Protein AF-A0A392MMZ5-F1 (afdb_monomer_lite)

Structure (mmCIF, N/CA/C/O backbone):
data_AF-A0A392MMZ5-F1
#
_entry.id   AF-A0A392MMZ5-F1
#
loop_
_atom_site.group_PDB
_atom_site.id
_atom_site.type_symbol
_atom_site.label_atom_id
_atom_site.label_alt_id
_atom_site.label_comp_id
_atom_site.label_asym_id
_atom_site.label_entity_id
_atom_site.label_seq_id
_atom_site.pdbx_PDB_ins_code
_atom_site.Cartn_x
_atom_site.Cartn_y
_atom_site.Cartn_z
_atom_site.occupancy
_atom_site.B_iso_or_equiv
_atom_site.auth_seq_id
_atom_site.auth_comp_id
_atom_site.auth_asym_id
_atom_site.auth_atom_id
_atom_site.pdbx_PDB_model_num
ATOM 1 N N . MET A 1 1 ? -5.990 -1.993 16.137 1.00 89.12 1 MET A N 1
ATOM 2 C CA . MET A 1 1 ? -6.011 -1.928 17.618 1.00 89.12 1 MET A CA 1
ATOM 3 C C . MET A 1 1 ? -7.413 -1.700 18.176 1.00 89.12 1 MET A C 1
ATOM 5 O O . MET A 1 1 ? -7.946 -2.627 18.763 1.00 89.12 1 MET A O 1
ATOM 9 N N . ARG A 1 2 ? -8.059 -0.539 17.955 1.00 95.88 2 ARG A N 1
ATOM 10 C CA . ARG A 1 2 ? -9.388 -0.238 18.539 1.00 95.88 2 ARG A CA 1
ATOM 11 C C . ARG A 1 2 ? -10.453 -1.305 18.260 1.00 95.88 2 ARG A C 1
ATOM 13 O O . ARG A 1 2 ? -11.062 -1.804 19.194 1.00 95.88 2 ARG A O 1
ATOM 20 N N . ALA A 1 3 ? -10.629 -1.695 16.996 1.00 95.69 3 ALA A N 1
ATOM 21 C CA . ALA A 1 3 ? -11.618 -2.706 16.616 1.00 95.69 3 ALA A CA 1
ATOM 22 C C . ALA A 1 3 ? -11.415 -4.052 17.333 1.00 95.69 3 ALA A C 1
ATOM 24 O O . ALA A 1 3 ? -12.383 -4.666 17.759 1.00 95.69 3 ALA A O 1
ATOM 25 N N . TYR A 1 4 ? -10.163 -4.475 17.534 1.00 94.50 4 TYR A N 1
ATOM 26 C CA . TYR A 1 4 ? -9.853 -5.678 18.305 1.00 94.50 4 TYR A CA 1
ATOM 27 C C . TYR A 1 4 ? -10.274 -5.542 19.773 1.00 94.50 4 TYR A C 1
ATOM 29 O O . TYR A 1 4 ? -10.985 -6.402 20.288 1.00 94.50 4 TYR A O 1
ATOM 37 N N . ASN A 1 5 ? -9.902 -4.434 20.420 1.00 94.56 5 ASN A N 1
ATOM 38 C CA . ASN A 1 5 ? -10.252 -4.176 21.820 1.00 94.56 5 ASN A CA 1
ATOM 39 C C . ASN A 1 5 ? -11.773 -4.106 22.028 1.00 94.56 5 ASN A C 1
ATOM 41 O O . ASN A 1 5 ? -12.291 -4.617 23.016 1.00 94.56 5 ASN A O 1
ATOM 45 N N . GLU A 1 6 ? -12.491 -3.511 21.075 1.00 97.12 6 GLU A N 1
ATOM 46 C CA . GLU A 1 6 ? -13.953 -3.395 21.091 1.00 97.12 6 GLU A CA 1
ATOM 47 C C . GLU A 1 6 ? -14.674 -4.645 20.561 1.00 97.12 6 GLU A C 1
ATOM 49 O O . GLU A 1 6 ? -15.902 -4.649 20.495 1.00 97.12 6 GLU A O 1
ATOM 54 N N . LYS A 1 7 ? -13.944 -5.698 20.165 1.00 95.06 7 LYS A N 1
ATOM 55 C CA . LYS A 1 7 ? -14.492 -6.915 19.538 1.00 95.06 7 LYS A CA 1
ATOM 56 C C . LYS A 1 7 ? -15.397 -6.619 18.329 1.00 95.06 7 LYS A C 1
ATOM 58 O O . LYS A 1 7 ? -16.413 -7.278 18.122 1.00 95.06 7 LYS A O 1
ATOM 63 N N . LYS A 1 8 ? -15.024 -5.624 17.522 1.00 96.56 8 LYS A N 1
ATOM 64 C CA . LYS A 1 8 ? -15.729 -5.228 16.297 1.00 96.56 8 LYS A CA 1
ATOM 65 C C . LYS A 1 8 ? -15.069 -5.823 15.059 1.00 96.56 8 LYS A C 1
ATOM 67 O O . LYS A 1 8 ? -13.843 -5.926 14.985 1.00 96.56 8 LYS A O 1
ATOM 72 N N . SER A 1 9 ? -15.900 -6.153 14.072 1.00 96.25 9 SER A N 1
ATOM 73 C CA . SER A 1 9 ? -15.430 -6.491 12.730 1.00 96.25 9 SER A CA 1
ATOM 74 C C . SER A 1 9 ? -14.781 -5.265 12.092 1.00 96.25 9 SER A C 1
ATOM 76 O O . SER A 1 9 ? -15.335 -4.167 12.148 1.00 96.25 9 SER A O 1
ATOM 78 N N . PHE A 1 10 ? -13.587 -5.444 11.533 1.00 97.69 10 PHE A N 1
ATOM 79 C CA . PHE A 1 10 ? -12.855 -4.393 10.840 1.00 97.69 10 PHE A CA 1
ATOM 80 C C . PHE A 1 10 ? -11.826 -5.010 9.901 1.00 97.69 10 PHE A C 1
ATOM 82 O O . PHE A 1 10 ? -11.119 -5.942 10.287 1.00 97.69 10 PHE A O 1
ATOM 89 N N . ARG A 1 11 ? -11.714 -4.460 8.692 1.00 97.81 11 ARG A N 1
ATOM 90 C CA . ARG A 1 11 ? -10.834 -4.978 7.649 1.00 97.81 11 ARG A CA 1
ATOM 91 C C . ARG A 1 11 ? -10.135 -3.844 6.911 1.00 97.81 11 ARG A C 1
ATOM 93 O O . ARG A 1 11 ? -10.770 -2.877 6.513 1.00 97.81 11 ARG A O 1
ATOM 100 N N . VAL A 1 12 ? -8.837 -4.007 6.680 1.00 98.50 12 VAL A N 1
ATOM 101 C CA . VAL A 1 12 ? -8.014 -3.134 5.839 1.00 98.50 12 VAL A CA 1
ATOM 102 C C . VAL A 1 12 ? -7.434 -3.956 4.695 1.00 98.50 12 VAL A C 1
ATOM 104 O O . VAL A 1 12 ? -6.784 -4.980 4.912 1.00 98.50 12 VAL A O 1
ATOM 107 N N . ILE A 1 13 ? -7.646 -3.493 3.468 1.00 98.62 13 ILE A N 1
ATOM 108 C CA . ILE A 1 13 ? -7.067 -4.082 2.261 1.00 98.62 13 ILE A CA 1
ATOM 109 C C . ILE A 1 13 ? -6.158 -3.034 1.636 1.00 98.62 13 ILE A C 1
ATOM 111 O O . ILE A 1 13 ? -6.603 -1.941 1.296 1.00 98.62 13 ILE A O 1
ATOM 115 N N . VAL A 1 14 ? -4.879 -3.367 1.495 1.00 98.62 14 VAL A N 1
ATOM 116 C CA . VAL A 1 14 ? -3.872 -2.479 0.915 1.00 98.62 14 VAL A CA 1
ATOM 117 C C . VAL A 1 14 ? -3.407 -3.074 -0.405 1.00 98.62 14 VAL A C 1
ATOM 119 O O . VAL A 1 14 ? -2.834 -4.161 -0.424 1.00 98.62 14 VAL A O 1
ATOM 122 N N . VAL A 1 15 ? -3.641 -2.368 -1.510 1.00 98.56 15 VAL A N 1
ATOM 123 C CA . VAL A 1 15 ? -3.172 -2.770 -2.843 1.00 98.56 15 VAL A CA 1
ATOM 124 C C . VAL A 1 15 ? -2.100 -1.787 -3.297 1.00 98.56 15 VAL A C 1
ATOM 126 O O . VAL A 1 15 ? -2.357 -0.590 -3.395 1.00 98.56 15 VAL A O 1
ATOM 129 N N . ILE A 1 16 ? -0.892 -2.283 -3.544 1.00 97.75 16 ILE A N 1
ATOM 130 C CA . ILE A 1 16 ? 0.294 -1.482 -3.882 1.00 97.75 16 ILE A CA 1
ATOM 131 C C . ILE A 1 16 ? 1.029 -2.102 -5.075 1.00 97.75 16 ILE A C 1
ATOM 133 O O . ILE A 1 16 ? 0.864 -3.296 -5.341 1.00 97.75 16 ILE A O 1
ATOM 137 N N . PRO A 1 17 ? 1.829 -1.330 -5.835 1.00 96.19 17 PRO A N 1
ATOM 138 C CA . PRO A 1 17 ? 2.598 -1.906 -6.930 1.00 96.19 17 PRO A CA 1
ATOM 139 C C . PRO A 1 17 ? 3.599 -2.943 -6.400 1.00 96.19 17 PRO A C 1
ATOM 141 O O . PRO A 1 17 ? 4.175 -2.775 -5.322 1.00 96.19 17 PRO A O 1
ATOM 144 N N . LEU A 1 18 ? 3.820 -4.016 -7.170 1.00 93.25 18 LEU A N 1
ATOM 145 C CA . LEU A 1 18 ? 4.781 -5.067 -6.807 1.00 93.25 18 LEU A CA 1
ATOM 146 C C . LEU A 1 18 ? 6.213 -4.527 -6.770 1.00 93.25 18 LEU A C 1
ATOM 148 O O . LEU A 1 18 ? 7.014 -4.948 -5.938 1.00 93.25 18 LEU A O 1
ATOM 152 N N . LEU A 1 19 ? 6.518 -3.589 -7.667 1.00 90.94 19 LEU A N 1
ATOM 153 C CA . LEU A 1 19 ? 7.764 -2.836 -7.690 1.00 90.94 19 LEU A CA 1
ATOM 154 C C . LEU A 1 19 ? 7.456 -1.358 -7.964 1.00 90.94 19 LEU A C 1
ATOM 156 O O . LEU A 1 19 ? 6.593 -1.072 -8.799 1.00 90.94 19 LEU A O 1
ATOM 160 N N . PRO A 1 20 ? 8.164 -0.413 -7.322 1.00 88.00 20 PRO A N 1
ATOM 161 C CA . PRO A 1 20 ? 8.107 0.998 -7.692 1.00 88.00 20 PRO A CA 1
ATOM 162 C C . PRO A 1 20 ? 8.367 1.207 -9.191 1.00 88.00 20 PRO A C 1
ATOM 164 O O . PRO A 1 20 ? 9.181 0.505 -9.790 1.00 88.00 20 PRO A O 1
ATOM 167 N N . GLY A 1 21 ? 7.673 2.173 -9.795 1.00 78.94 21 GLY A N 1
ATOM 168 C CA . GLY A 1 21 ? 7.811 2.475 -11.216 1.00 78.94 21 GLY A CA 1
ATOM 169 C C . GLY A 1 21 ? 9.154 3.144 -11.477 1.00 78.94 21 GLY A C 1
ATOM 170 O O . GLY A 1 21 ? 9.432 4.201 -10.913 1.00 78.94 21 GLY A O 1
ATOM 171 N N . PHE A 1 22 ? 9.990 2.524 -12.305 1.00 74.38 22 PHE A N 1
ATOM 172 C CA . PHE A 1 22 ? 11.294 3.056 -12.681 1.00 74.38 22 PHE A CA 1
ATOM 173 C C . PHE A 1 22 ? 11.695 2.561 -14.078 1.00 74.38 22 PHE A C 1
ATOM 175 O O . PHE A 1 22 ? 11.317 1.461 -14.480 1.00 74.38 22 PHE A O 1
ATOM 182 N N . GLN A 1 23 ? 12.446 3.377 -14.824 1.00 58.25 23 GLN A N 1
ATOM 183 C CA . GLN A 1 23 ? 13.011 2.992 -16.119 1.00 58.25 23 GLN A CA 1
ATOM 184 C C . GLN A 1 23 ? 14.297 2.185 -15.905 1.00 58.25 23 GLN A C 1
ATOM 186 O O . GLN A 1 23 ? 15.364 2.762 -15.742 1.00 58.25 23 GLN A O 1
ATOM 191 N N . GLY A 1 24 ? 14.199 0.856 -15.875 1.00 63.25 24 GLY A N 1
ATOM 192 C CA . GLY A 1 24 ? 15.365 -0.030 -15.781 1.00 63.25 24 GLY A CA 1
ATOM 193 C C . GLY A 1 24 ? 15.084 -1.320 -15.014 1.00 63.25 24 GLY A C 1
ATOM 194 O O . GLY A 1 24 ? 14.041 -1.468 -14.374 1.00 63.25 24 GLY A O 1
ATOM 195 N N . GLY A 1 25 ? 16.016 -2.270 -15.093 1.00 63.16 25 GLY A N 1
ATOM 196 C CA . GLY A 1 25 ? 15.976 -3.497 -14.293 1.00 63.16 25 GLY A CA 1
ATOM 197 C C . GLY A 1 25 ? 16.331 -3.241 -12.823 1.00 63.16 25 GLY A C 1
ATOM 198 O O . GLY A 1 25 ? 16.959 -2.240 -12.487 1.00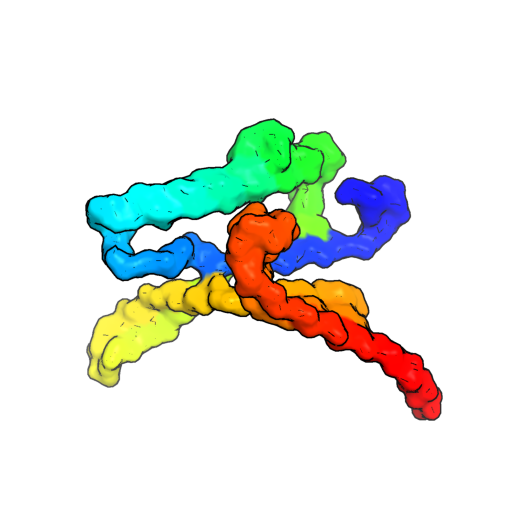 63.16 25 GLY A O 1
ATOM 199 N N . ILE A 1 26 ? 15.969 -4.173 -11.934 1.00 63.06 26 ILE A N 1
ATOM 200 C CA . ILE A 1 26 ? 16.353 -4.130 -10.504 1.00 63.06 26 ILE A CA 1
ATOM 201 C C . ILE A 1 26 ? 17.885 -4.204 -10.328 1.00 63.06 26 ILE A C 1
ATOM 203 O O . ILE A 1 26 ? 18.412 -3.783 -9.298 1.00 63.06 26 ILE A O 1
ATOM 207 N N . ASP A 1 27 ? 18.589 -4.682 -11.352 1.00 65.00 27 ASP A N 1
ATOM 208 C CA . ASP A 1 27 ? 20.041 -4.865 -11.362 1.00 65.00 27 ASP A CA 1
ATOM 209 C C . ASP A 1 27 ? 20.801 -3.689 -12.001 1.00 65.00 27 ASP A C 1
ATOM 211 O O . ASP A 1 27 ? 22.028 -3.706 -12.060 1.00 65.00 27 ASP A O 1
ATOM 215 N N . ASP A 1 28 ? 20.094 -2.656 -12.468 1.00 65.12 28 ASP A N 1
ATOM 216 C CA . ASP A 1 28 ? 20.696 -1.496 -13.130 1.00 65.12 28 ASP A CA 1
ATOM 217 C C . ASP A 1 28 ? 21.037 -0.368 -12.131 1.00 65.12 28 ASP A C 1
ATOM 219 O O . ASP A 1 28 ? 20.522 -0.321 -11.009 1.00 65.12 28 ASP A O 1
ATOM 223 N N . GLY A 1 29 ? 21.881 0.592 -12.516 1.00 57.12 29 GLY A N 1
ATOM 224 C CA . GLY A 1 29 ? 22.309 1.716 -11.667 1.00 57.12 29 GLY A CA 1
ATOM 225 C C . GLY A 1 29 ? 21.147 2.549 -11.101 1.00 57.12 29 GLY A C 1
ATOM 226 O O . GLY A 1 29 ? 21.226 3.075 -9.989 1.00 57.12 29 GLY A O 1
ATOM 227 N N . GLY A 1 30 ? 20.015 2.590 -11.808 1.00 61.59 30 GLY A N 1
ATOM 228 C CA . GLY A 1 30 ? 18.777 3.230 -11.360 1.00 61.59 30 GLY A CA 1
ATOM 229 C C . GLY A 1 30 ? 18.005 2.487 -10.256 1.00 61.59 30 GLY A C 1
ATOM 230 O O . GLY A 1 30 ? 17.077 3.029 -9.647 1.00 61.59 30 GLY A O 1
ATOM 231 N N . ALA A 1 31 ? 18.439 1.280 -9.895 1.00 71.50 31 ALA A N 1
ATOM 232 C CA . ALA A 1 31 ? 17.867 0.511 -8.802 1.00 71.50 31 ALA A CA 1
ATOM 233 C C . ALA A 1 31 ? 18.101 1.131 -7.417 1.00 71.50 31 ALA A C 1
ATOM 235 O O . ALA A 1 31 ? 17.436 0.738 -6.460 1.00 71.50 31 ALA A O 1
ATOM 236 N N . ALA A 1 32 ? 18.997 2.115 -7.270 1.00 82.31 32 ALA A N 1
ATOM 237 C CA . ALA A 1 32 ? 19.175 2.825 -6.002 1.00 82.31 32 ALA A CA 1
ATOM 238 C C . ALA A 1 32 ? 17.874 3.506 -5.537 1.00 82.31 32 ALA A C 1
ATOM 240 O O . ALA A 1 32 ? 17.471 3.333 -4.386 1.00 82.31 32 ALA A O 1
ATOM 241 N N . SER A 1 33 ? 17.172 4.193 -6.444 1.00 84.31 33 SER A N 1
ATOM 242 C CA . SER A 1 33 ? 15.889 4.851 -6.160 1.00 84.31 33 SER A CA 1
ATOM 243 C C . SER A 1 33 ? 14.796 3.836 -5.823 1.00 84.31 33 SER A C 1
ATOM 245 O O . SER A 1 33 ? 14.062 4.006 -4.850 1.00 84.31 33 SER A O 1
ATOM 247 N N . VAL A 1 34 ? 14.733 2.733 -6.577 1.00 87.31 34 VAL A N 1
ATOM 248 C CA . VAL A 1 34 ? 13.793 1.629 -6.326 1.00 87.31 34 VAL A CA 1
ATOM 249 C C . VAL A 1 34 ? 14.036 1.017 -4.945 1.00 87.31 34 VAL A C 1
ATOM 251 O O . VAL A 1 34 ? 13.101 0.884 -4.156 1.00 87.31 34 VAL A O 1
ATOM 254 N N . ARG A 1 35 ? 15.296 0.712 -4.606 1.00 87.75 35 ARG A N 1
ATOM 255 C CA . ARG A 1 35 ? 15.683 0.177 -3.291 1.00 87.75 35 ARG A CA 1
ATOM 256 C C . ARG A 1 35 ? 15.374 1.152 -2.162 1.00 87.75 35 ARG A C 1
ATOM 258 O O . ARG A 1 35 ? 14.922 0.708 -1.110 1.00 87.75 35 ARG A O 1
ATOM 265 N N . ALA A 1 36 ? 15.577 2.453 -2.367 1.00 91.62 36 ALA A N 1
ATOM 266 C CA . ALA A 1 36 ? 15.249 3.471 -1.374 1.00 91.62 36 ALA A CA 1
ATOM 267 C C . ALA A 1 36 ? 13.738 3.517 -1.094 1.00 91.62 36 AL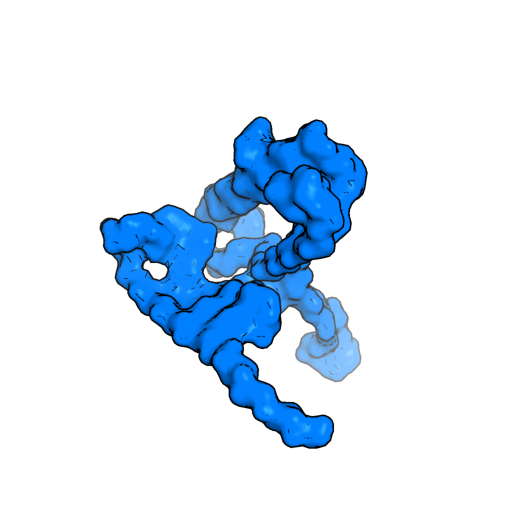A A C 1
ATOM 269 O O . ALA A 1 36 ? 13.330 3.484 0.066 1.00 91.62 36 ALA A O 1
ATOM 270 N N . ILE A 1 37 ? 12.899 3.509 -2.134 1.00 93.56 37 ILE A N 1
ATOM 271 C CA . ILE A 1 37 ? 11.436 3.462 -1.974 1.00 93.56 37 ILE A CA 1
ATOM 272 C C . ILE A 1 37 ? 11.020 2.163 -1.272 1.00 93.56 37 ILE A C 1
ATOM 274 O O . ILE A 1 37 ? 10.275 2.198 -0.291 1.00 93.56 37 ILE A O 1
ATOM 278 N N . MET A 1 38 ? 11.548 1.019 -1.715 1.00 94.44 38 MET A N 1
ATOM 279 C CA . MET A 1 38 ? 11.251 -0.279 -1.104 1.00 94.44 38 MET A CA 1
ATOM 280 C C . MET A 1 38 ? 11.702 -0.350 0.358 1.00 94.44 38 MET A C 1
ATOM 282 O O . MET A 1 38 ? 10.997 -0.942 1.172 1.00 94.44 38 MET A O 1
ATOM 286 N N . HIS A 1 39 ? 12.838 0.254 0.719 1.00 95.50 39 HIS A N 1
ATOM 287 C CA . HIS A 1 39 ? 13.303 0.321 2.106 1.00 95.50 39 HIS A CA 1
ATOM 288 C C . HIS A 1 39 ? 12.234 0.945 3.008 1.00 95.50 39 HIS A C 1
ATOM 290 O O . HIS A 1 39 ? 11.834 0.323 3.993 1.00 95.50 39 HIS A O 1
ATOM 296 N N . TRP A 1 40 ? 11.729 2.126 2.645 1.00 97.38 40 TRP A N 1
ATOM 297 C CA . TRP A 1 40 ? 10.696 2.815 3.418 1.00 97.38 40 TRP A CA 1
ATOM 298 C C . TRP A 1 40 ? 9.358 2.078 3.392 1.00 97.38 40 TRP A C 1
ATOM 300 O O . TRP A 1 40 ? 8.735 1.923 4.439 1.00 97.38 40 TRP A O 1
ATOM 310 N N . GLN A 1 41 ? 8.960 1.534 2.239 1.00 97.25 41 GLN A N 1
ATOM 311 C CA . GLN A 1 41 ? 7.750 0.720 2.117 1.00 97.25 41 GLN A CA 1
ATOM 312 C C . GLN A 1 41 ? 7.783 -0.480 3.074 1.00 97.25 41 GLN A C 1
ATOM 314 O O . GLN A 1 41 ? 6.852 -0.684 3.851 1.00 97.25 41 GLN A O 1
ATOM 319 N N . TYR A 1 42 ? 8.873 -1.251 3.084 1.00 97.81 42 TYR A N 1
ATOM 320 C CA . TYR A 1 42 ? 9.000 -2.383 3.997 1.00 97.81 42 TYR A CA 1
ATOM 321 C C . TYR A 1 42 ? 9.154 -1.953 5.454 1.00 97.81 42 TYR A C 1
ATOM 323 O O . TYR A 1 42 ? 8.623 -2.639 6.323 1.00 97.81 42 TYR A O 1
ATOM 331 N N . ARG A 1 43 ? 9.837 -0.837 5.740 1.00 98.06 43 ARG A N 1
ATOM 332 C CA . ARG A 1 43 ? 9.954 -0.294 7.101 1.00 98.06 43 ARG A CA 1
ATOM 333 C C . ARG A 1 43 ? 8.588 0.078 7.685 1.00 98.06 43 ARG A C 1
ATOM 335 O O . ARG A 1 43 ? 8.342 -0.180 8.857 1.00 98.06 43 ARG A O 1
ATOM 342 N N . THR A 1 44 ? 7.683 0.606 6.863 1.00 98.31 44 THR A N 1
ATOM 343 C CA . THR A 1 44 ? 6.297 0.878 7.265 1.00 98.31 44 THR A CA 1
ATOM 344 C C . THR A 1 44 ? 5.490 -0.410 7.432 1.00 98.31 44 THR A C 1
ATOM 346 O O . THR A 1 44 ? 4.763 -0.550 8.411 1.00 98.31 44 THR A O 1
ATOM 349 N N . ILE A 1 45 ? 5.615 -1.371 6.511 1.00 98.25 45 ILE A N 1
ATOM 350 C CA . ILE A 1 45 ? 4.768 -2.575 6.507 1.00 98.25 45 ILE A CA 1
ATOM 351 C C . ILE A 1 45 ? 5.211 -3.598 7.557 1.00 98.25 45 ILE A C 1
ATOM 353 O O . ILE A 1 45 ? 4.400 -3.980 8.395 1.00 98.25 45 ILE A O 1
ATOM 357 N N . CYS A 1 46 ? 6.464 -4.065 7.520 1.00 97.69 46 CYS A N 1
ATOM 358 C CA . CYS A 1 46 ? 6.880 -5.255 8.279 1.00 97.69 46 CYS A CA 1
ATOM 359 C C . CYS A 1 46 ? 8.320 -5.281 8.812 1.00 97.69 46 CYS A C 1
ATOM 361 O O . CYS A 1 46 ? 8.689 -6.244 9.483 1.00 97.69 46 CYS A O 1
ATOM 363 N N . ARG A 1 47 ? 9.166 -4.288 8.513 1.00 97.81 47 ARG A N 1
ATOM 364 C CA . ARG A 1 47 ? 10.579 -4.288 8.922 1.00 97.81 47 ARG A CA 1
ATOM 365 C C . ARG A 1 47 ? 10.836 -3.303 10.054 1.00 97.81 47 ARG A C 1
ATOM 367 O O . ARG A 1 47 ? 10.822 -2.092 9.858 1.00 97.81 47 ARG A O 1
ATOM 374 N N . GLY A 1 48 ? 11.176 -3.849 11.215 1.00 96.81 48 GLY A N 1
ATOM 375 C CA . GLY A 1 48 ? 11.552 -3.088 12.401 1.00 96.81 48 GLY A CA 1
ATOM 376 C C . GLY A 1 48 ? 10.400 -2.883 13.390 1.00 96.81 48 GLY A C 1
ATOM 377 O O . GLY A 1 48 ? 9.235 -3.133 13.059 1.00 96.81 48 GLY A O 1
ATOM 378 N N . PRO A 1 49 ? 10.731 -2.406 14.602 1.00 96.81 49 PRO A N 1
ATOM 379 C CA . PRO A 1 49 ? 9.818 -2.388 15.745 1.00 96.81 49 PRO A CA 1
ATOM 380 C C . PRO A 1 49 ? 8.665 -1.389 15.598 1.00 96.81 49 PRO A C 1
ATOM 382 O O . PRO A 1 49 ? 7.679 -1.468 16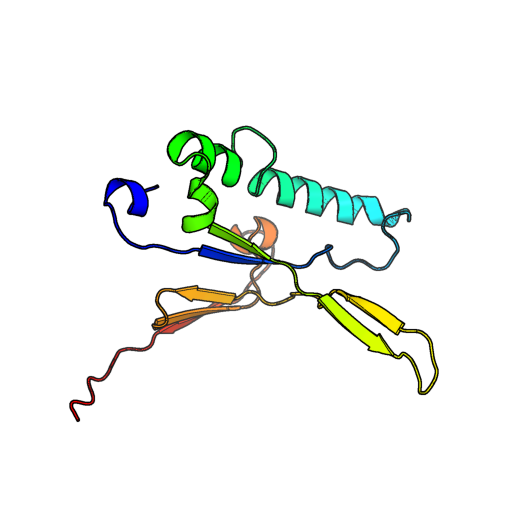.310 1.00 96.81 49 PRO A O 1
ATOM 385 N N . HIS A 1 50 ? 8.762 -0.445 14.661 1.00 96.31 50 HIS A N 1
ATOM 386 C CA . HIS A 1 50 ? 7.717 0.551 14.414 1.00 96.31 50 HIS A CA 1
ATOM 387 C C . HIS A 1 50 ? 6.818 0.205 13.219 1.00 96.31 50 HIS A C 1
ATOM 389 O O . HIS A 1 50 ? 5.958 1.004 12.854 1.00 96.31 50 HIS A O 1
ATOM 395 N N . SER A 1 51 ? 7.015 -0.957 12.592 1.00 98.31 51 SER A N 1
ATOM 396 C CA . SER A 1 51 ? 6.222 -1.363 11.431 1.00 98.31 51 SER A CA 1
ATOM 397 C C . SER A 1 51 ? 4.800 -1.786 11.817 1.00 98.31 51 SER A C 1
ATOM 399 O O . SER A 1 51 ? 4.553 -2.256 12.930 1.00 98.31 51 SER A O 1
ATOM 401 N N . ILE A 1 52 ? 3.853 -1.638 10.886 1.00 97.88 52 ILE A N 1
ATOM 402 C CA . ILE A 1 52 ? 2.436 -1.971 11.087 1.00 97.88 52 ILE A CA 1
ATOM 403 C C . ILE A 1 52 ? 2.281 -3.430 11.517 1.00 97.88 52 ILE A C 1
ATOM 405 O O . ILE A 1 52 ? 1.636 -3.705 12.526 1.00 97.88 52 ILE A O 1
ATOM 409 N N . LEU A 1 53 ? 2.876 -4.366 10.772 1.00 97.31 53 LEU A N 1
ATOM 410 C CA . LEU A 1 53 ? 2.731 -5.789 11.059 1.00 97.31 53 LEU A CA 1
ATOM 411 C C . LEU A 1 53 ? 3.431 -6.189 12.356 1.00 97.31 53 LEU A C 1
ATOM 413 O O . LEU A 1 53 ? 2.860 -6.995 13.076 1.00 97.31 53 LEU A O 1
ATOM 417 N N . HIS A 1 54 ? 4.592 -5.613 12.696 1.00 97.06 54 HIS A N 1
ATOM 418 C CA . HIS A 1 54 ? 5.225 -5.885 13.992 1.00 97.06 54 HIS A CA 1
ATOM 419 C C . HIS A 1 54 ? 4.305 -5.466 15.146 1.00 97.06 54 HIS A C 1
ATOM 421 O O . HIS A 1 54 ? 3.936 -6.293 15.973 1.00 97.06 54 HIS A O 1
ATOM 427 N N . ASN A 1 55 ? 3.835 -4.215 15.133 1.00 96.62 55 ASN A N 1
ATOM 428 C CA . ASN A 1 55 ? 2.960 -3.681 16.178 1.00 96.62 55 ASN A CA 1
ATOM 429 C C . ASN A 1 55 ? 1.630 -4.438 16.300 1.00 96.62 55 ASN A C 1
ATOM 431 O O . ASN A 1 55 ? 1.119 -4.637 17.401 1.00 96.62 55 ASN A O 1
ATOM 435 N N . LEU A 1 56 ? 1.037 -4.844 15.173 1.00 96.81 56 LEU A N 1
ATOM 436 C CA . LEU A 1 56 ? -0.197 -5.626 15.184 1.00 96.81 56 LEU A CA 1
ATOM 437 C C . LEU A 1 56 ? 0.050 -7.063 15.653 1.00 96.81 56 LEU A C 1
ATOM 439 O O . LEU A 1 56 ? -0.794 -7.605 16.361 1.00 96.81 56 LEU A O 1
ATOM 443 N N . HIS A 1 57 ? 1.175 -7.674 15.281 1.00 96.19 57 HIS A N 1
ATOM 444 C CA . HIS A 1 57 ? 1.502 -9.049 15.653 1.00 96.19 57 HIS A CA 1
ATOM 445 C C . HIS A 1 57 ? 1.761 -9.191 17.153 1.00 96.19 57 HIS A C 1
ATOM 447 O O . HIS A 1 57 ? 1.287 -10.158 17.742 1.00 96.19 57 HIS A O 1
ATOM 453 N N . GLU A 1 58 ? 2.401 -8.208 17.790 1.00 95.69 58 GLU A N 1
ATOM 454 C CA . GLU A 1 58 ? 2.579 -8.182 19.252 1.00 95.69 58 GLU A CA 1
ATOM 455 C C . GLU A 1 58 ? 1.243 -8.268 20.013 1.00 95.69 58 GLU A C 1
ATOM 457 O O . GLU A 1 58 ? 1.165 -8.886 21.070 1.00 95.69 58 GLU A O 1
ATOM 462 N N . LEU A 1 59 ? 0.162 -7.696 19.465 1.00 93.62 59 LEU A N 1
ATOM 463 C CA . LEU A 1 59 ? -1.165 -7.751 20.091 1.00 93.62 59 LEU A CA 1
ATOM 464 C C . LEU A 1 59 ? -2.017 -8.942 19.626 1.00 93.62 59 LEU A C 1
ATOM 466 O O . LEU A 1 59 ? -2.771 -9.518 20.410 1.00 93.62 59 LEU A O 1
ATOM 470 N N . LEU A 1 60 ? -1.985 -9.251 18.330 1.00 95.31 60 LEU A N 1
ATOM 471 C CA . LEU A 1 60 ? -2.956 -10.134 17.676 1.00 95.31 60 LEU A CA 1
ATOM 472 C C . LEU A 1 60 ? -2.396 -11.531 17.374 1.00 95.31 60 LEU A C 1
ATOM 474 O O . LEU A 1 60 ? -3.184 -12.452 17.130 1.00 95.31 60 LEU A O 1
ATOM 478 N N . GLY A 1 61 ? -1.071 -11.697 17.379 1.00 94.50 61 GLY A N 1
ATOM 479 C CA . GLY A 1 61 ? -0.380 -12.911 16.949 1.00 94.50 61 GLY A CA 1
ATOM 480 C C . GLY A 1 61 ? -0.693 -13.266 15.495 1.00 94.50 61 GLY A C 1
ATOM 481 O O . GLY A 1 61 ? -0.706 -12.411 14.612 1.00 94.50 61 GLY A O 1
ATOM 482 N N . SER A 1 62 ? -1.031 -14.528 15.236 1.00 91.56 62 SER A N 1
ATOM 483 C CA . SER A 1 62 ? -1.387 -15.012 13.893 1.00 91.56 62 SER A CA 1
ATOM 484 C C . SER A 1 62 ? -2.667 -14.390 13.311 1.00 91.56 62 SER A C 1
ATOM 486 O O . SER A 1 62 ? -2.861 -14.422 12.097 1.00 91.56 62 SER A O 1
ATOM 488 N N . ARG A 1 63 ? -3.518 -13.765 14.139 1.00 93.81 63 ARG A N 1
ATOM 489 C CA . ARG A 1 63 ? -4.790 -13.147 13.713 1.00 93.81 63 ARG A CA 1
ATOM 490 C C . ARG A 1 63 ? -4.634 -11.787 13.035 1.00 93.81 63 ARG A C 1
ATOM 492 O O . ARG A 1 63 ? -5.625 -11.178 12.646 1.00 93.81 63 ARG A O 1
ATOM 499 N N . VAL A 1 64 ? -3.414 -11.271 12.868 1.00 96.56 64 VAL A N 1
ATOM 500 C CA . VAL A 1 64 ? -3.187 -10.011 12.127 1.00 96.56 64 VAL A CA 1
ATOM 501 C C . VAL A 1 64 ? -3.824 -10.059 10.737 1.00 96.56 64 VAL A C 1
ATOM 503 O O . VAL A 1 64 ? -4.404 -9.069 10.286 1.00 96.56 64 VAL A O 1
ATOM 506 N N . HIS A 1 65 ? -3.771 -11.228 10.096 1.00 94.81 65 HIS A N 1
ATOM 507 C CA . HIS A 1 65 ? -4.342 -11.463 8.775 1.00 94.81 65 HIS A CA 1
ATOM 508 C C . HIS A 1 65 ? -5.868 -11.404 8.730 1.00 94.81 65 HIS A C 1
ATOM 510 O O . HIS A 1 65 ? -6.396 -11.323 7.626 1.00 94.81 65 HIS A O 1
ATOM 516 N N . ASP A 1 66 ? -6.570 -11.371 9.866 1.00 95.88 66 ASP A N 1
ATOM 517 C CA . ASP A 1 66 ? -8.015 -11.122 9.918 1.00 95.88 66 ASP A CA 1
ATOM 518 C C . ASP A 1 66 ? -8.309 -9.623 9.725 1.00 95.88 66 ASP A C 1
ATOM 520 O O . ASP A 1 66 ? -9.279 -9.244 9.068 1.00 95.88 66 ASP A O 1
ATOM 524 N N . TYR A 1 67 ? -7.407 -8.750 10.185 1.00 97.75 67 TYR A N 1
ATOM 525 C CA . TYR A 1 67 ? -7.604 -7.298 10.200 1.00 97.75 67 TYR A CA 1
ATOM 526 C C . TYR A 1 67 ? -6.968 -6.565 9.022 1.00 97.75 67 TYR A C 1
ATOM 528 O O . TYR A 1 67 ? -7.521 -5.564 8.572 1.00 97.75 67 TYR A O 1
ATOM 536 N N . ILE A 1 68 ? -5.812 -7.012 8.526 1.00 98.31 68 ILE A N 1
ATOM 537 C CA . ILE A 1 68 ? -5.098 -6.322 7.445 1.00 98.31 68 ILE A CA 1
ATOM 538 C C . ILE A 1 68 ? -4.461 -7.300 6.463 1.00 98.31 68 ILE A C 1
ATOM 540 O O . ILE A 1 68 ? -3.957 -8.360 6.838 1.00 98.31 68 ILE A O 1
ATOM 544 N N . SER A 1 69 ? -4.463 -6.956 5.177 1.00 97.75 69 SER A N 1
ATOM 545 C CA . SER A 1 69 ? -3.724 -7.699 4.153 1.00 97.75 69 SER A CA 1
ATOM 546 C C . SER A 1 69 ? -3.191 -6.786 3.056 1.00 97.75 69 SER A C 1
ATOM 548 O O . SER A 1 69 ? -3.800 -5.768 2.726 1.00 97.75 69 SER A O 1
ATOM 550 N N . PHE A 1 70 ? -2.040 -7.174 2.507 1.00 98.25 70 PHE A N 1
ATOM 551 C CA . PHE A 1 70 ? -1.317 -6.451 1.467 1.00 98.25 70 PHE A CA 1
ATOM 552 C C . PHE A 1 70 ? -1.303 -7.280 0.186 1.00 98.25 70 PHE A C 1
ATOM 554 O O . PHE A 1 70 ? -0.981 -8.467 0.222 1.00 98.25 70 PHE A O 1
ATOM 561 N N . TYR A 1 71 ? -1.615 -6.648 -0.939 1.00 98.31 71 TYR A N 1
ATOM 562 C CA . TYR A 1 71 ? -1.682 -7.285 -2.248 1.00 98.31 71 TYR A CA 1
ATOM 563 C C . TYR A 1 71 ? -0.946 -6.447 -3.290 1.00 98.31 71 TYR A C 1
ATOM 565 O O . TYR A 1 71 ? -0.866 -5.222 -3.191 1.00 98.31 71 TYR A O 1
ATOM 573 N N . GLY A 1 72 ? -0.447 -7.120 -4.320 1.00 97.25 72 GLY A N 1
ATOM 574 C CA . GLY A 1 72 ? -0.021 -6.492 -5.562 1.00 97.25 72 GLY A CA 1
ATOM 575 C C . GLY A 1 72 ? -0.715 -7.158 -6.739 1.00 97.25 72 GLY A C 1
ATOM 576 O O . GLY A 1 72 ? -1.189 -8.289 -6.632 1.00 97.25 72 GLY A O 1
ATOM 577 N N . LEU A 1 73 ? -0.797 -6.447 -7.859 1.00 98.00 73 LEU A N 1
ATOM 578 C CA . LEU A 1 73 ? -1.496 -6.924 -9.046 1.00 98.00 73 LEU A CA 1
ATOM 579 C C . LEU A 1 73 ? -0.498 -7.401 -10.106 1.00 98.00 73 LEU A C 1
ATOM 581 O O . LEU A 1 73 ? 0.546 -6.786 -10.340 1.00 98.00 73 LEU A O 1
ATOM 585 N N . ARG A 1 74 ? -0.826 -8.510 -10.766 1.00 96.88 74 ARG A N 1
ATOM 586 C CA . ARG A 1 74 ? -0.024 -9.124 -11.827 1.00 96.88 74 ARG A CA 1
ATOM 587 C C . ARG A 1 74 ? -0.948 -9.737 -12.862 1.00 96.88 74 ARG A C 1
ATOM 589 O O . ARG A 1 74 ? -1.964 -10.321 -12.504 1.00 96.88 74 ARG A O 1
ATOM 596 N N . ASN A 1 75 ? -0.565 -9.617 -14.125 1.00 97.00 75 ASN A N 1
ATOM 597 C CA . ASN A 1 75 ? -1.257 -10.257 -15.231 1.00 97.00 75 ASN A CA 1
ATOM 598 C C . ASN A 1 75 ? -0.282 -11.119 -16.049 1.00 97.00 75 ASN A C 1
ATOM 600 O O . ASN A 1 75 ? 0.944 -11.005 -15.915 1.00 97.00 75 ASN A O 1
ATOM 604 N N . TYR A 1 76 ? -0.822 -12.001 -16.879 1.00 96.75 76 TYR A N 1
ATOM 605 C CA . TYR A 1 76 ? -0.068 -12.836 -17.805 1.00 96.75 76 TYR A CA 1
ATOM 606 C C . TYR A 1 76 ? -0.812 -12.968 -19.136 1.00 96.75 76 TYR A C 1
ATOM 608 O O . TYR A 1 76 ? -2.023 -12.779 -19.207 1.00 96.75 76 TYR A O 1
ATOM 616 N N . GLY A 1 77 ? -0.080 -13.271 -20.202 1.00 96.56 77 GLY A N 1
ATOM 617 C CA . GLY A 1 77 ? -0.640 -13.427 -21.542 1.00 96.56 77 GLY A CA 1
ATOM 618 C C . GLY A 1 77 ? 0.403 -13.915 -22.541 1.00 96.56 77 GLY A C 1
ATOM 619 O O . GLY A 1 77 ? 1.574 -14.064 -22.199 1.00 96.56 77 GLY A O 1
ATOM 620 N N . ARG A 1 78 ? -0.015 -14.178 -23.780 1.00 96.44 78 ARG A N 1
ATOM 621 C CA . ARG A 1 78 ? 0.903 -14.479 -24.890 1.00 96.44 78 ARG A CA 1
ATOM 622 C C . ARG A 1 78 ? 1.274 -13.192 -25.618 1.00 96.44 78 ARG A C 1
ATOM 624 O O . ARG A 1 78 ? 0.409 -12.349 -25.829 1.00 96.44 78 ARG A O 1
ATOM 631 N N . LEU A 1 79 ? 2.543 -13.054 -26.004 1.00 93.62 79 LEU A N 1
ATOM 632 C CA . LEU A 1 79 ? 3.018 -11.875 -26.746 1.00 93.62 79 LEU A CA 1
ATOM 633 C C . LEU A 1 79 ? 2.596 -11.883 -28.225 1.00 93.62 79 LEU A C 1
ATOM 635 O O . LEU A 1 79 ? 2.500 -10.829 -28.844 1.00 93.62 79 LEU A O 1
ATOM 639 N N . SER A 1 80 ? 2.329 -13.064 -28.779 1.00 94.19 80 SER A N 1
ATOM 640 C CA . SER A 1 80 ? 1.808 -13.279 -30.131 1.00 94.19 80 SER A CA 1
ATOM 641 C C . SER A 1 80 ? 1.105 -14.638 -30.207 1.00 94.19 80 SER A C 1
ATOM 643 O O . SER A 1 80 ? 1.251 -15.462 -29.297 1.00 94.19 80 SER A O 1
ATOM 645 N N . ASP A 1 81 ? 0.350 -14.894 -31.280 1.00 94.50 81 ASP A N 1
ATOM 646 C CA . ASP A 1 81 ? -0.200 -16.231 -31.530 1.00 94.50 81 ASP A CA 1
ATOM 647 C C . ASP A 1 81 ? 0.937 -17.254 -31.694 1.00 94.50 81 ASP A C 1
ATOM 649 O O . ASP A 1 81 ? 1.956 -16.968 -32.325 1.00 94.50 81 ASP A O 1
ATOM 653 N N . GLY A 1 82 ? 0.828 -18.396 -31.013 1.00 93.94 82 GLY A N 1
ATOM 654 C CA . GLY A 1 82 ? 1.919 -19.370 -30.855 1.00 93.94 82 GLY A CA 1
ATOM 655 C C . GLY A 1 82 ? 3.165 -18.868 -30.097 1.00 93.94 82 GLY A C 1
ATOM 656 O O . GLY A 1 82 ? 4.089 -19.644 -29.862 1.00 93.94 82 GLY A O 1
ATOM 657 N N . GLY A 1 83 ? 3.202 -17.598 -29.686 1.00 94.56 83 GLY A N 1
ATOM 658 C CA . GLY A 1 83 ? 4.343 -16.963 -29.035 1.00 94.56 83 GLY A CA 1
ATOM 659 C C . GLY A 1 83 ? 4.515 -17.322 -27.555 1.00 94.56 83 GLY A C 1
ATOM 660 O O . GLY A 1 83 ? 3.669 -18.006 -26.954 1.00 94.56 83 GLY A O 1
ATOM 661 N N . PRO A 1 84 ? 5.606 -16.833 -26.935 1.00 95.88 84 PRO A N 1
ATOM 662 C CA . PRO A 1 84 ? 5.901 -17.095 -25.534 1.00 95.88 84 PRO A CA 1
ATOM 663 C C . PRO A 1 84 ? 4.844 -16.479 -24.611 1.00 95.88 84 PRO A C 1
ATOM 665 O O . PRO A 1 84 ? 4.293 -15.405 -24.874 1.00 95.88 84 PRO A O 1
ATOM 668 N N . VAL A 1 85 ? 4.586 -17.172 -23.500 1.00 96.75 85 VAL A N 1
ATOM 669 C CA . VAL A 1 85 ? 3.795 -16.638 -22.388 1.00 96.75 85 VAL A CA 1
ATOM 670 C C . VAL A 1 85 ? 4.685 -15.706 -21.574 1.00 96.75 85 VAL A C 1
ATOM 672 O O . VAL A 1 85 ? 5.783 -16.081 -21.168 1.00 96.75 85 VAL A O 1
ATOM 675 N N . ALA A 1 86 ? 4.197 -14.501 -21.320 1.00 95.81 86 ALA A N 1
ATOM 676 C CA . ALA A 1 86 ? 4.848 -13.496 -20.500 1.00 95.81 86 ALA A CA 1
ATOM 677 C C . ALA A 1 86 ? 3.950 -13.106 -19.321 1.00 95.81 86 ALA A C 1
ATOM 679 O O . ALA A 1 86 ? 2.722 -13.181 -19.391 1.00 95.81 86 ALA A O 1
ATOM 680 N N . THR A 1 87 ? 4.566 -12.651 -18.231 1.00 95.38 87 THR A N 1
ATOM 681 C CA . THR A 1 87 ? 3.864 -12.053 -17.092 1.00 95.38 87 THR A CA 1
ATOM 682 C C . THR A 1 87 ? 4.465 -10.700 -16.756 1.00 95.38 87 THR A C 1
ATOM 684 O O . THR A 1 87 ? 5.682 -10.528 -16.761 1.00 95.38 87 THR A O 1
ATOM 687 N N . SER A 1 88 ? 3.610 -9.743 -16.410 1.00 92.69 88 SER A N 1
ATOM 688 C CA . SER A 1 88 ? 4.030 -8.425 -15.952 1.00 92.69 88 SER A CA 1
ATOM 689 C C . SER A 1 88 ? 3.185 -7.973 -14.770 1.00 92.69 88 SER A C 1
ATOM 691 O O . SER A 1 88 ? 2.044 -8.408 -14.591 1.00 92.69 88 SER A O 1
ATOM 693 N N . GLN A 1 89 ? 3.754 -7.100 -13.943 1.00 94.00 89 GLN A N 1
ATOM 694 C CA . GLN A 1 89 ? 2.968 -6.430 -12.917 1.00 94.00 89 GLN A CA 1
ATOM 695 C C . GLN A 1 89 ? 1.894 -5.554 -13.568 1.00 94.00 89 GLN A C 1
ATOM 697 O O . GLN A 1 89 ? 2.125 -4.934 -14.606 1.00 94.00 89 GLN A O 1
ATOM 702 N N . VAL A 1 90 ? 0.737 -5.461 -12.922 1.00 96.00 90 VAL A N 1
ATOM 703 C CA . VAL A 1 90 ? -0.211 -4.382 -13.198 1.00 96.00 90 VAL A CA 1
ATOM 704 C C . VAL A 1 90 ? 0.170 -3.247 -12.260 1.00 96.00 90 VAL A C 1
ATOM 706 O O . VAL A 1 90 ? 0.082 -3.381 -11.039 1.00 96.00 90 VAL A O 1
ATOM 709 N N . TYR A 1 91 ? 0.675 -2.156 -12.828 1.00 95.69 91 TYR A N 1
ATOM 710 C CA . TYR A 1 91 ? 1.231 -1.067 -12.038 1.00 95.69 91 TYR A CA 1
ATOM 711 C C . TYR A 1 91 ? 0.118 -0.253 -11.366 1.00 95.69 91 TYR A C 1
ATOM 713 O O . TYR A 1 91 ? -0.610 0.499 -12.013 1.00 95.69 91 TYR A O 1
ATOM 721 N N . VAL A 1 92 ? -0.016 -0.418 -10.048 1.00 97.31 92 VAL A N 1
ATOM 722 C CA . VAL A 1 92 ? -1.017 0.281 -9.235 1.00 97.31 92 VAL A CA 1
ATOM 723 C C . VAL A 1 92 ? -0.572 1.728 -9.043 1.00 97.31 92 VAL A C 1
ATOM 725 O O . VAL A 1 92 ? 0.238 2.032 -8.171 1.00 97.31 92 VAL A O 1
ATOM 728 N N . HIS A 1 93 ? -1.101 2.618 -9.881 1.00 97.06 93 HIS A N 1
ATOM 729 C CA . HIS A 1 93 ? -0.839 4.057 -9.808 1.00 97.06 93 HIS A CA 1
ATOM 730 C C . HIS A 1 93 ? -1.973 4.842 -9.130 1.00 97.06 93 HIS A C 1
ATOM 732 O O . HIS A 1 93 ? -1.889 6.064 -9.018 1.00 97.06 93 HIS A O 1
ATOM 738 N N . SER A 1 94 ? -3.035 4.165 -8.693 1.00 97.56 94 SER A N 1
ATOM 739 C CA . SER A 1 94 ? -4.189 4.791 -8.048 1.00 97.56 94 SER A CA 1
ATOM 740 C C . SER A 1 94 ? -3.833 5.359 -6.674 1.00 97.56 94 SER A C 1
ATOM 742 O O . SER A 1 94 ? -3.080 4.749 -5.918 1.00 97.56 94 SER A O 1
ATOM 744 N N . LYS A 1 95 ? -4.423 6.508 -6.335 1.00 98.00 95 LYS A N 1
ATOM 745 C CA . LYS A 1 95 ? -4.397 7.103 -4.993 1.00 98.00 95 LYS A CA 1
ATOM 746 C C . LYS A 1 95 ? -5.834 7.247 -4.525 1.00 98.00 95 LYS A C 1
ATOM 748 O O . LYS A 1 95 ? -6.470 8.287 -4.684 1.00 98.00 95 LYS A O 1
ATOM 753 N N . ILE A 1 96 ? -6.363 6.120 -4.066 1.00 97.88 96 ILE A N 1
ATOM 754 C CA . ILE A 1 96 ? -7.755 5.966 -3.672 1.00 97.88 96 ILE A CA 1
ATOM 755 C C . ILE A 1 96 ? -7.841 5.306 -2.301 1.00 97.88 96 ILE A C 1
ATOM 757 O O . ILE A 1 96 ? -7.082 4.386 -1.998 1.00 97.88 96 ILE A O 1
ATOM 761 N N . MET A 1 97 ? -8.794 5.759 -1.496 1.00 98.31 97 MET A N 1
ATOM 762 C CA . MET A 1 97 ? -9.216 5.101 -0.267 1.00 98.31 97 MET A CA 1
ATOM 763 C C . MET A 1 97 ? -10.738 5.012 -0.266 1.00 98.31 97 MET A C 1
ATOM 765 O O . MET A 1 97 ? -11.404 6.019 -0.482 1.00 98.31 97 MET A O 1
ATOM 769 N N . ILE A 1 98 ? -11.274 3.818 -0.029 1.00 97.62 98 ILE A N 1
ATOM 770 C CA . ILE A 1 98 ? -12.709 3.578 0.150 1.00 97.62 98 ILE A CA 1
ATOM 771 C C . ILE A 1 98 ? -12.918 3.207 1.615 1.00 97.62 98 ILE A C 1
ATOM 773 O O . ILE A 1 98 ? -12.158 2.403 2.158 1.00 97.62 98 ILE A O 1
ATOM 777 N N . ILE A 1 99 ? -13.903 3.825 2.257 1.00 97.50 99 ILE A N 1
ATOM 778 C CA . ILE A 1 99 ? -14.197 3.662 3.680 1.00 97.50 99 ILE A CA 1
ATOM 779 C C . ILE A 1 99 ? -15.678 3.319 3.812 1.00 97.50 99 ILE A C 1
ATOM 781 O O . ILE A 1 99 ? -16.534 4.074 3.344 1.00 97.50 99 ILE A O 1
ATOM 785 N N . ASP A 1 100 ? -15.950 2.173 4.438 1.00 96.12 100 ASP A N 1
ATOM 786 C CA . ASP A 1 100 ? -17.287 1.679 4.792 1.00 96.12 100 ASP A CA 1
ATOM 787 C C . ASP A 1 100 ? -18.308 1.720 3.636 1.00 96.12 100 ASP A C 1
ATOM 789 O O . ASP A 1 100 ? -19.486 1.991 3.859 1.00 96.12 100 ASP A O 1
ATOM 793 N N . ASP A 1 101 ? -17.844 1.532 2.393 1.00 95.31 101 ASP A N 1
ATOM 794 C CA . ASP A 1 101 ? -18.619 1.619 1.141 1.00 95.31 101 ASP A CA 1
ATOM 795 C C . ASP A 1 101 ? -19.424 2.920 0.941 1.00 95.31 101 ASP A C 1
ATOM 797 O O . ASP A 1 101 ? -20.245 3.027 0.031 1.00 95.31 101 ASP A O 1
ATOM 801 N N . CYS A 1 102 ? -19.176 3.942 1.759 1.00 95.44 102 CYS A N 1
ATOM 802 C CA . CYS A 1 102 ? -19.939 5.188 1.756 1.00 95.44 102 CYS A CA 1
ATOM 803 C C . CYS A 1 102 ? -19.068 6.420 1.515 1.00 95.44 102 CYS A C 1
ATOM 805 O O . CYS A 1 102 ? -19.593 7.463 1.127 1.00 95.44 102 CYS A O 1
ATOM 807 N N . ILE A 1 103 ? -17.750 6.319 1.701 1.00 96.00 103 ILE A N 1
ATOM 808 C CA . ILE A 1 103 ? -16.806 7.409 1.456 1.00 96.00 103 ILE A CA 1
ATOM 809 C C . ILE A 1 103 ? -15.718 6.925 0.507 1.00 96.00 103 ILE A C 1
ATOM 811 O O . ILE A 1 103 ? -15.134 5.860 0.704 1.00 96.00 103 ILE A O 1
ATOM 815 N N . SER A 1 104 ? -15.392 7.744 -0.490 1.00 96.50 104 SER A N 1
ATOM 816 C CA . SER A 1 104 ? -14.200 7.557 -1.310 1.00 96.50 104 SER A CA 1
ATOM 817 C C . SER A 1 104 ? -13.364 8.827 -1.343 1.00 96.50 104 SER A C 1
ATOM 819 O O . SER A 1 104 ? -13.862 9.902 -1.681 1.00 96.50 104 SER A O 1
ATOM 821 N N . LEU A 1 105 ? -12.080 8.687 -1.048 1.00 97.56 105 LEU A N 1
ATOM 822 C CA . LEU A 1 105 ? -11.066 9.705 -1.261 1.00 97.56 105 LEU A CA 1
ATOM 823 C C . LEU A 1 105 ? -10.332 9.348 -2.553 1.00 97.56 105 LEU A C 1
ATOM 825 O O . LEU A 1 105 ? -9.727 8.282 -2.619 1.00 97.56 105 LEU A O 1
ATOM 829 N N . ILE A 1 106 ? -10.366 10.217 -3.563 1.00 97.88 106 ILE A N 1
ATOM 830 C CA . ILE A 1 106 ? -9.665 10.030 -4.843 1.00 97.88 106 ILE A CA 1
ATOM 831 C C . ILE A 1 106 ? -8.839 11.278 -5.156 1.00 97.88 106 ILE A C 1
ATOM 833 O O . ILE A 1 106 ? -9.355 12.391 -5.086 1.00 97.88 106 ILE A O 1
ATOM 837 N N . GLY A 1 107 ? -7.570 11.113 -5.525 1.00 97.75 107 GLY A N 1
ATOM 838 C CA . GLY A 1 107 ? -6.725 12.258 -5.857 1.00 97.75 107 GLY A CA 1
ATOM 839 C C . GLY A 1 107 ? -5.362 11.891 -6.421 1.00 97.75 107 GLY A C 1
ATOM 840 O O . GLY A 1 107 ? -5.173 10.814 -6.992 1.00 97.75 107 GLY A O 1
ATOM 841 N N . SER A 1 108 ? -4.414 12.815 -6.282 1.00 98.00 108 SER A N 1
ATOM 842 C CA . SER A 1 108 ? -3.027 12.656 -6.735 1.00 98.00 108 SER A CA 1
ATOM 843 C C . SER A 1 108 ? -2.064 12.251 -5.610 1.00 98.00 108 SER A C 1
ATOM 845 O O . SER A 1 108 ? -1.037 11.622 -5.885 1.00 98.00 108 SER A O 1
ATOM 847 N N . ALA A 1 109 ? -2.433 12.526 -4.352 1.00 97.81 109 ALA A N 1
ATOM 848 C CA . ALA A 1 109 ? -1.575 12.356 -3.184 1.00 97.81 109 ALA A CA 1
ATOM 849 C C . ALA A 1 109 ? -1.250 10.887 -2.886 1.00 97.81 109 ALA A C 1
ATOM 851 O O . ALA A 1 109 ? -2.115 10.088 -2.525 1.00 97.81 109 ALA A O 1
ATOM 852 N N . ASN A 1 110 ? 0.030 10.526 -2.978 1.00 97.62 110 ASN A N 1
ATOM 853 C CA . ASN A 1 110 ? 0.511 9.238 -2.487 1.00 97.62 110 ASN A CA 1
ATOM 854 C C . ASN A 1 110 ? 0.481 9.190 -0.950 1.00 97.62 110 ASN A C 1
ATOM 856 O O . ASN A 1 110 ? 0.570 10.217 -0.283 1.00 97.62 110 ASN A O 1
ATOM 860 N N . ILE A 1 111 ? 0.479 7.989 -0.365 1.00 97.69 111 ILE A N 1
ATOM 861 C CA . ILE A 1 111 ? 0.689 7.822 1.082 1.00 97.69 111 ILE A CA 1
ATOM 862 C C . ILE A 1 111 ? 2.192 7.919 1.383 1.00 97.69 111 ILE A C 1
ATOM 864 O O . ILE A 1 111 ? 2.885 6.910 1.513 1.00 97.69 111 ILE A O 1
ATOM 868 N N . ASN A 1 112 ? 2.716 9.144 1.415 1.00 97.50 112 ASN A N 1
ATOM 869 C CA . ASN A 1 112 ? 4.081 9.461 1.833 1.00 97.50 112 ASN 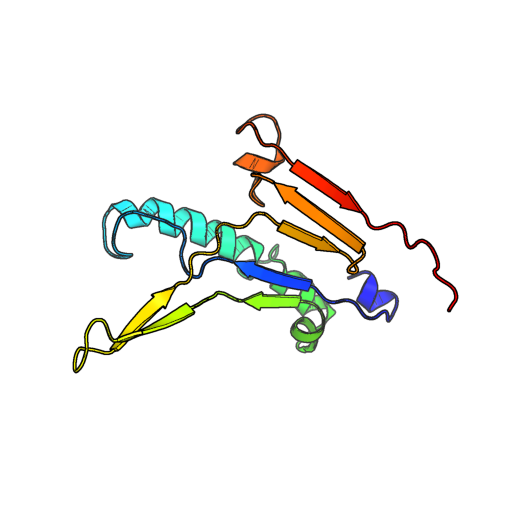A CA 1
ATOM 870 C C . ASN A 1 112 ? 4.219 10.948 2.200 1.00 97.50 112 ASN A C 1
ATOM 872 O O . ASN A 1 112 ? 3.381 11.773 1.843 1.00 97.50 112 ASN A O 1
ATOM 876 N N . ASP A 1 113 ? 5.324 11.302 2.851 1.00 98.06 113 ASP A N 1
ATOM 877 C CA . ASP A 1 113 ? 5.603 12.673 3.291 1.00 98.06 113 ASP A CA 1
ATOM 878 C C . ASP A 1 113 ? 5.701 13.687 2.146 1.00 98.06 113 ASP A C 1
ATOM 880 O O . ASP A 1 113 ? 5.407 14.864 2.333 1.00 98.06 113 ASP A O 1
ATOM 884 N N . ARG A 1 114 ? 6.135 13.254 0.954 1.00 97.31 114 ARG A N 1
ATOM 885 C CA . ARG A 1 114 ? 6.213 14.128 -0.226 1.00 97.31 114 ARG A CA 1
ATOM 886 C C . ARG A 1 114 ? 4.831 14.667 -0.599 1.00 97.31 114 ARG A C 1
ATOM 888 O O . ARG A 1 114 ? 4.723 15.844 -0.913 1.00 97.31 114 ARG A O 1
ATOM 895 N N . SER A 1 115 ? 3.808 13.823 -0.521 1.00 97.88 115 SER A N 1
ATOM 896 C CA . SER A 1 115 ? 2.432 14.180 -0.861 1.00 97.88 115 SER A CA 1
ATOM 897 C C . SER A 1 115 ? 1.617 14.691 0.342 1.00 97.88 115 SER A C 1
ATOM 899 O O . SER A 1 115 ? 0.738 15.523 0.163 1.00 97.88 115 SER A O 1
ATOM 901 N N . LEU A 1 116 ? 1.884 14.225 1.572 1.00 97.38 116 LEU A N 1
ATOM 902 C CA . LEU A 1 116 ? 1.006 14.475 2.732 1.00 97.38 116 LEU A CA 1
ATOM 903 C C . LEU A 1 116 ? 1.451 15.602 3.680 1.00 97.38 116 LEU A C 1
ATOM 905 O O . LEU A 1 116 ? 0.649 16.031 4.505 1.00 97.38 116 LEU A O 1
ATOM 909 N N . LEU A 1 117 ? 2.689 16.106 3.590 1.00 96.62 117 LEU A N 1
ATOM 910 C CA . LEU A 1 117 ? 3.149 17.200 4.467 1.00 96.62 117 LEU A CA 1
ATOM 911 C C . LEU A 1 117 ? 2.643 18.591 4.049 1.00 96.62 117 LEU A C 1
ATOM 913 O O . LEU A 1 117 ? 2.777 19.538 4.819 1.00 96.62 117 LEU A O 1
ATOM 917 N N . GLY A 1 118 ? 2.125 18.746 2.826 1.00 93.94 118 GLY A N 1
ATOM 918 C CA . GLY A 1 118 ? 1.610 20.017 2.292 1.00 93.94 118 GLY A CA 1
ATOM 919 C C . GLY A 1 118 ? 2.668 21.077 1.944 1.00 93.94 118 GLY A C 1
ATOM 920 O O . GLY A 1 118 ? 2.369 22.008 1.208 1.00 93.94 118 GLY A O 1
ATOM 921 N N . SER A 1 119 ? 3.908 20.935 2.420 1.00 95.38 119 SER A N 1
ATOM 922 C CA . SER A 1 119 ? 5.035 21.843 2.137 1.00 95.38 119 SER A CA 1
ATOM 923 C C . SER A 1 119 ? 5.981 21.352 1.034 1.00 95.38 119 SER A C 1
ATOM 925 O O . SER A 1 119 ? 7.026 21.959 0.800 1.00 95.38 119 SER A O 1
ATOM 927 N N . ARG A 1 120 ? 5.652 20.225 0.393 1.00 96.25 120 ARG A N 1
ATOM 928 C CA . ARG A 1 120 ? 6.464 19.582 -0.647 1.00 96.25 120 ARG A CA 1
ATOM 929 C C . ARG A 1 120 ? 5.738 19.635 -1.990 1.00 96.25 120 ARG A C 1
ATOM 931 O O . ARG A 1 120 ? 5.681 20.701 -2.593 1.00 96.25 120 ARG A O 1
ATOM 938 N N . ASP A 1 121 ? 5.181 18.521 -2.456 1.00 97.00 121 ASP A N 1
ATOM 939 C CA . ASP A 1 121 ? 4.440 18.503 -3.714 1.00 97.00 121 ASP A CA 1
ATOM 940 C C . ASP A 1 121 ? 3.059 19.144 -3.528 1.00 97.00 121 ASP A C 1
ATOM 942 O O . ASP A 1 121 ? 2.421 18.998 -2.484 1.00 97.00 121 ASP A O 1
ATOM 946 N N . SER A 1 122 ? 2.584 19.841 -4.562 1.00 97.62 122 SER A N 1
ATOM 947 C CA . SER A 1 122 ? 1.187 20.270 -4.640 1.00 97.62 122 SER A CA 1
ATOM 948 C C . SER A 1 122 ? 0.318 19.084 -5.044 1.00 97.62 122 SER A C 1
ATOM 950 O O . SER A 1 122 ? 0.554 18.468 -6.081 1.00 97.62 122 SER A O 1
ATOM 952 N N . GLU A 1 123 ? -0.692 18.777 -4.237 1.00 98.00 123 GLU A N 1
ATOM 953 C CA . GLU A 1 123 ? -1.595 17.649 -4.450 1.00 98.00 123 GLU A CA 1
ATOM 954 C C . GLU A 1 123 ? -3.051 18.121 -4.433 1.00 98.00 123 GLU A C 1
ATOM 956 O O . GLU A 1 123 ? -3.391 19.116 -3.791 1.00 98.00 123 GLU A O 1
ATOM 961 N N . VAL A 1 124 ? -3.927 17.381 -5.111 1.00 97.12 124 VAL A N 1
ATOM 962 C CA . VAL A 1 124 ? -5.377 17.589 -5.061 1.00 97.12 124 VAL A CA 1
ATOM 963 C C . VAL A 1 124 ? -6.065 16.305 -4.618 1.00 97.12 124 VAL A C 1
ATOM 965 O O . VAL A 1 124 ? -5.685 15.205 -5.026 1.00 97.12 124 VAL A O 1
ATOM 968 N N . GLN A 1 125 ? -7.090 16.452 -3.783 1.00 96.69 125 GLN A N 1
ATOM 969 C CA . GLN A 1 125 ? -7.873 15.346 -3.255 1.00 96.69 125 GLN A CA 1
ATOM 970 C C . GLN A 1 125 ? -9.358 15.693 -3.302 1.00 96.69 125 GLN A C 1
ATOM 972 O O . GLN A 1 125 ? -9.775 16.741 -2.814 1.00 96.69 125 GLN A O 1
ATOM 977 N N . PHE A 1 126 ? -10.155 14.782 -3.846 1.00 96.69 126 PHE A N 1
ATOM 978 C CA . PHE A 1 126 ? -11.607 14.846 -3.818 1.00 96.69 126 PHE A CA 1
ATOM 979 C C . PHE A 1 126 ? -12.141 13.821 -2.825 1.00 96.69 126 PHE A C 1
ATOM 981 O O . PHE A 1 126 ? -11.694 12.672 -2.790 1.00 96.69 126 PHE A O 1
ATOM 988 N N . GLN A 1 127 ? -13.120 14.243 -2.033 1.00 96.44 127 GLN A N 1
ATOM 989 C CA . GLN A 1 127 ? -13.915 13.361 -1.195 1.00 96.44 127 GLN A CA 1
ATOM 990 C C . GLN A 1 127 ? -15.317 13.267 -1.791 1.00 96.44 127 GLN A C 1
ATOM 992 O O . GLN A 1 127 ? -15.995 14.280 -1.947 1.00 96.44 127 GLN A O 1
ATOM 997 N N . ALA A 1 128 ? -15.753 12.047 -2.086 1.00 94.06 128 ALA A N 1
ATOM 998 C CA . ALA A 1 128 ? -17.150 11.742 -2.351 1.00 94.06 128 ALA A CA 1
ATOM 999 C C . ALA A 1 128 ? -17.726 10.982 -1.155 1.00 94.06 128 ALA A C 1
ATOM 1001 O O . ALA A 1 128 ? -17.054 10.135 -0.559 1.00 94.06 128 ALA A O 1
ATOM 1002 N N . SER A 1 129 ? -18.962 11.303 -0.789 1.00 92.62 129 SER A N 1
ATOM 1003 C CA . SER A 1 129 ? -19.677 10.641 0.297 1.00 92.62 129 SER A CA 1
ATOM 1004 C C . SER A 1 129 ? -21.115 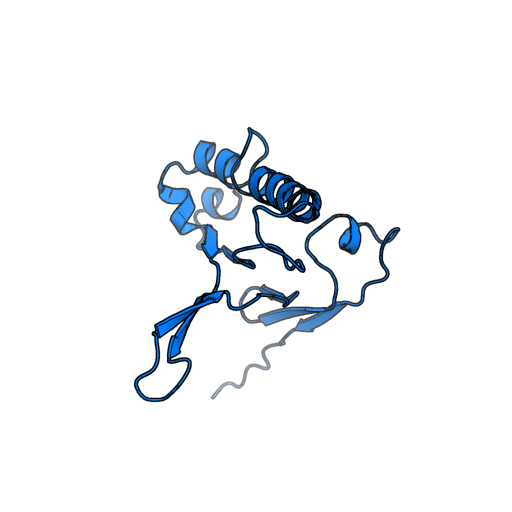10.393 -0.132 1.00 92.62 129 SER A C 1
ATOM 1006 O O . SER A 1 129 ? -21.802 11.314 -0.572 1.00 92.62 129 SER A O 1
ATOM 1008 N N . PHE A 1 130 ? -21.567 9.150 -0.017 1.00 83.62 130 PHE A N 1
ATOM 1009 C CA . PHE A 1 130 ? -22.945 8.776 -0.290 1.00 83.62 130 PHE A CA 1
ATOM 1010 C C . PHE A 1 130 ? -23.760 8.959 0.986 1.00 83.62 130 PHE A C 1
ATOM 1012 O O . PHE A 1 130 ? -23.639 8.195 1.941 1.00 83.62 130 PHE A O 1
ATOM 1019 N N . LEU A 1 131 ? -24.604 9.988 1.001 1.00 71.19 131 LEU A N 1
ATOM 1020 C CA . LEU A 1 131 ? -25.691 10.065 1.964 1.00 71.19 131 LEU A CA 1
ATOM 1021 C C . LEU A 1 131 ? -26.764 9.098 1.477 1.00 71.19 131 LEU A C 1
ATOM 1023 O O . LEU A 1 131 ? -27.332 9.279 0.400 1.00 71.19 131 LEU A O 1
ATOM 1027 N N . SER A 1 132 ? -27.021 8.048 2.248 1.00 59.19 132 SER A N 1
ATOM 1028 C CA . SER A 1 132 ? -28.140 7.155 1.993 1.00 59.19 132 SER A CA 1
ATOM 1029 C C . SER A 1 132 ? -29.437 7.964 2.085 1.00 59.19 132 SER A C 1
ATOM 1031 O O . SER A 1 132 ? -29.950 8.199 3.181 1.00 59.19 132 SER A O 1
ATOM 1033 N N . TYR A 1 133 ? -29.997 8.386 0.951 1.00 51.22 133 TYR A N 1
ATOM 1034 C CA . TYR A 1 133 ? -31.436 8.588 0.887 1.00 51.22 133 TYR A CA 1
ATOM 1035 C C . TYR A 1 133 ? -32.041 7.202 1.049 1.00 51.22 133 TYR A C 1
ATOM 1037 O O . TYR A 1 133 ? -31.895 6.343 0.183 1.00 51.22 133 TYR A O 1
ATOM 1045 N N . ALA A 1 134 ? -32.647 6.967 2.209 1.00 43.78 134 ALA A N 1
ATOM 1046 C CA . ALA A 1 134 ? -33.450 5.791 2.459 1.00 43.78 134 ALA A CA 1
ATOM 1047 C C . ALA A 1 134 ? -34.576 5.743 1.417 1.00 43.78 134 ALA A C 1
ATOM 1049 O O . ALA A 1 134 ? -35.641 6.326 1.612 1.00 43.78 134 ALA A O 1
ATOM 1050 N N . VAL A 1 135 ? -34.350 5.046 0.305 1.00 42.53 135 VAL A N 1
ATOM 1051 C CA . VAL A 1 135 ? -35.445 4.510 -0.491 1.00 42.53 135 VAL A CA 1
ATOM 1052 C C . VAL A 1 135 ? -35.965 3.330 0.318 1.00 42.53 135 VAL A C 1
ATOM 1054 O O . VAL A 1 135 ? -35.468 2.212 0.220 1.00 42.53 135 VAL A O 1
ATOM 1057 N N . LYS A 1 136 ? -36.921 3.624 1.203 1.00 41.19 136 LYS A N 1
ATOM 1058 C CA . LYS A 1 136 ? -37.884 2.625 1.657 1.00 41.19 136 LYS A CA 1
ATOM 1059 C C . LYS A 1 136 ? -38.602 2.140 0.399 1.00 41.19 136 LYS A C 1
ATOM 1061 O O . LYS A 1 136 ? -39.412 2.887 -0.148 1.00 41.19 136 LYS A O 1
ATOM 1066 N N . VAL A 1 137 ? -38.250 0.949 -0.072 1.00 45.62 137 VAL A N 1
ATOM 1067 C CA . VAL A 1 137 ? -39.154 0.127 -0.882 1.00 45.62 137 VAL A CA 1
ATOM 1068 C C . VAL A 1 137 ? -39.857 -0.818 0.074 1.00 45.62 137 VAL A C 1
ATOM 1070 O O . VAL A 1 137 ? -39.148 -1.373 0.945 1.00 45.62 137 VAL A O 1
#

Radius of gyration: 19.2 Å; chains: 1; bounding box: 62×41×53 Å

Foldseek 3Di:
DVCVVVVHQAAEEAEAAPWPDDDDDCPDPRVVVRVVVVVVVCVQDPPDCNHPCNVLCVPQPPCVVSHYDYHFAKDWDAPDVVHDIDIDTPHPQWDWDQDPVFKIKGWNADPDCQRPVCPHDDIDIDMDGDDDPPPPD

Sequence (137 aa):
MRAYNEKKSFRVIVVIPLLPGFQGGIDDGGAASVRAIMHWQYRTICRGPHSILHNLHELLGSRVHDYISFYGLRNYGRLSDGGPVATSQVYVHSKIMIIDDCISLIGSANINDRSLLGSRDSEVQFQASFLSYAVKV

InterPro domains:
  IPR001736 Phospholipase D/Transphosphatidylase [PF00614] (91-115)
  IPR001736 Phospholipase D/Transphosphatidylase [PS50035] (88-115)
  IPR001736 Phospholipase D/Transphosphatidylase [SM00155] (88-115)
  IPR015679 Phospholipase D family [PTHR18896] (2-128)

Secondary structure (DSSP, 8-state):
-HHHHTT----EEEE--SS---SS-TTSTTHHHHH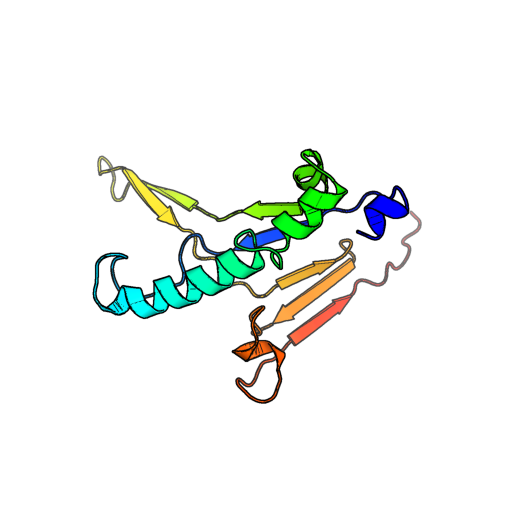HHHHHHHHHHTSSTTSHHHHHHHHHGGGHHHHEEEE-EEEEEESSTT--EEEEEE-----EEEETTTEEEEES--SSHHHHSSSSS---EEEEE--------

pLDDT: mean 91.06, std 13.09, range [41.19, 98.62]

Organism: NCBI:txid97028